Protein AF-X1K9H0-F1 (afdb_monomer_lite)

Structure (mmCIF, N/CA/C/O backbone):
data_AF-X1K9H0-F1
#
_entry.id   AF-X1K9H0-F1
#
loop_
_atom_site.group_PDB
_atom_site.id
_atom_site.type_symbol
_atom_site.label_atom_id
_atom_site.label_alt_id
_atom_site.label_comp_id
_atom_site.label_asym_id
_atom_site.label_entity_id
_atom_site.label_seq_id
_atom_site.pdbx_PDB_ins_code
_atom_site.Cartn_x
_atom_site.Cartn_y
_atom_site.Cartn_z
_atom_site.occupancy
_atom_site.B_iso_or_equiv
_atom_site.auth_seq_id
_atom_site.auth_comp_id
_atom_site.auth_asym_id
_atom_site.auth_atom_id
_atom_site.pdbx_PDB_model_num
ATOM 1 N N . MET A 1 1 ? 3.877 15.998 -14.684 1.00 54.28 1 MET A N 1
ATOM 2 C CA . MET A 1 1 ? 2.974 15.698 -13.525 1.00 54.28 1 MET A CA 1
ATOM 3 C C . MET A 1 1 ? 1.546 15.238 -13.899 1.00 54.28 1 MET A C 1
ATOM 5 O O . MET A 1 1 ? 0.873 15.890 -14.692 1.00 54.28 1 MET A O 1
ATOM 9 N N . THR A 1 2 ? 1.045 14.138 -13.309 1.00 57.94 2 THR A N 1
ATOM 10 C CA . THR A 1 2 ? -0.321 13.594 -13.529 1.00 57.94 2 THR A CA 1
ATOM 11 C C . THR A 1 2 ? -1.405 14.345 -12.738 1.00 57.94 2 THR A C 1
ATOM 13 O O . THR A 1 2 ? -1.164 14.803 -11.626 1.00 57.94 2 THR A O 1
ATOM 16 N N . ALA A 1 3 ? -2.632 14.432 -13.271 1.00 77.56 3 ALA A N 1
ATOM 17 C CA . ALA A 1 3 ? -3.780 15.023 -12.561 1.00 77.56 3 ALA A CA 1
ATOM 18 C C . ALA A 1 3 ? -4.368 14.109 -11.458 1.00 77.56 3 ALA A C 1
ATOM 20 O O . ALA A 1 3 ? -5.136 14.570 -10.614 1.00 77.56 3 ALA A O 1
ATOM 21 N N . SER A 1 4 ? -4.014 12.819 -11.467 1.00 85.81 4 SER A N 1
ATOM 22 C CA . SER A 1 4 ? -4.450 11.806 -10.496 1.00 85.81 4 SER A CA 1
ATOM 23 C C . SER A 1 4 ? -3.280 11.331 -9.624 1.00 85.81 4 SER A C 1
ATOM 25 O O . SER A 1 4 ? -2.136 11.371 -10.092 1.00 85.81 4 SER A O 1
ATOM 27 N N . PRO A 1 5 ? -3.540 10.871 -8.381 1.00 93.56 5 PRO A N 1
ATOM 28 C CA . PRO A 1 5 ? -2.514 10.297 -7.511 1.00 93.56 5 PRO A CA 1
ATOM 29 C C . PRO A 1 5 ? -1.764 9.138 -8.174 1.00 93.56 5 PRO A C 1
ATOM 31 O O . PRO A 1 5 ? -2.368 8.331 -8.881 1.00 93.56 5 PRO A O 1
ATOM 34 N N . PHE A 1 6 ? -0.467 9.036 -7.894 1.00 95.94 6 PHE A N 1
ATOM 35 C CA . PHE A 1 6 ? 0.406 7.968 -8.375 1.00 95.94 6 PHE A CA 1
ATOM 36 C C . PHE A 1 6 ? 1.218 7.378 -7.214 1.00 95.94 6 PHE A C 1
ATOM 38 O O . PHE A 1 6 ? 1.346 7.999 -6.157 1.00 95.94 6 PHE A O 1
ATOM 45 N N . VAL A 1 7 ? 1.784 6.189 -7.423 1.00 97.69 7 VAL A N 1
ATOM 46 C CA . VAL A 1 7 ? 2.814 5.608 -6.549 1.00 97.69 7 VAL A CA 1
ATOM 47 C C . VAL A 1 7 ? 4.027 5.263 -7.404 1.00 97.69 7 VAL A C 1
ATOM 49 O O . VAL A 1 7 ? 3.878 4.664 -8.465 1.00 97.69 7 VAL A O 1
ATOM 52 N N . LEU A 1 8 ? 5.218 5.641 -6.948 1.00 96.94 8 LEU A N 1
ATOM 53 C CA . LEU A 1 8 ? 6.492 5.211 -7.514 1.00 96.94 8 LEU A CA 1
ATOM 54 C C . LEU A 1 8 ? 7.225 4.409 -6.437 1.00 96.94 8 LEU A C 1
ATOM 56 O O . LEU A 1 8 ? 7.469 4.927 -5.348 1.00 96.94 8 LEU A O 1
ATOM 60 N N . LEU A 1 9 ? 7.533 3.149 -6.728 1.00 96.06 9 LEU A N 1
ATOM 61 C CA . LEU A 1 9 ? 8.394 2.311 -5.895 1.00 96.06 9 LEU A CA 1
ATOM 62 C C . LEU A 1 9 ? 9.745 2.217 -6.586 1.00 96.06 9 LEU A C 1
ATOM 64 O O . LEU A 1 9 ? 9.809 1.708 -7.700 1.00 96.06 9 LEU A O 1
ATOM 68 N N . ASP A 1 10 ? 10.790 2.736 -5.955 1.00 93.81 10 ASP A N 1
ATOM 69 C CA . ASP A 1 10 ? 12.106 2.849 -6.572 1.00 93.81 10 ASP A CA 1
ATOM 70 C C . ASP A 1 10 ? 13.104 1.846 -5.982 1.00 93.81 10 ASP A C 1
ATOM 72 O O . ASP A 1 10 ? 13.304 1.805 -4.767 1.00 93.81 10 ASP A O 1
ATOM 76 N N . ASP A 1 11 ? 13.713 1.046 -6.858 1.00 89.69 11 ASP A N 1
ATOM 77 C CA . ASP A 1 11 ? 14.780 0.086 -6.551 1.00 89.69 11 ASP A CA 1
ATOM 78 C C . ASP A 1 11 ? 15.936 0.205 -7.570 1.00 89.69 11 ASP A C 1
ATOM 80 O O . ASP A 1 11 ? 16.623 -0.765 -7.887 1.00 89.69 11 ASP A O 1
ATOM 84 N N . SER A 1 12 ? 16.162 1.400 -8.133 1.00 84.12 12 SER A N 1
ATOM 85 C CA . SER A 1 12 ? 17.135 1.621 -9.218 1.00 84.12 12 SER A CA 1
ATOM 86 C C . SER A 1 12 ? 18.608 1.683 -8.776 1.00 84.12 12 SER A C 1
ATOM 88 O O . SER A 1 12 ? 19.506 1.864 -9.597 1.00 84.12 12 SER A O 1
ATOM 90 N N . LEU A 1 13 ? 18.901 1.499 -7.483 1.00 82.50 13 LEU A N 1
ATOM 91 C CA . LEU A 1 13 ? 20.265 1.607 -6.942 1.00 82.50 13 LEU A CA 1
ATOM 92 C C . LEU A 1 13 ? 21.185 0.432 -7.320 1.00 82.50 13 LEU A C 1
ATOM 94 O O . LEU A 1 13 ? 22.386 0.484 -7.043 1.00 82.50 13 LEU A O 1
ATOM 98 N N . THR A 1 14 ? 20.649 -0.628 -7.928 1.00 83.94 14 THR A N 1
ATOM 99 C CA . THR A 1 14 ? 21.422 -1.785 -8.400 1.00 83.94 14 THR A CA 1
ATOM 100 C C . THR A 1 14 ? 21.471 -1.832 -9.933 1.00 83.94 14 THR A C 1
ATOM 102 O O . THR A 1 14 ? 20.576 -1.292 -10.577 1.00 83.94 14 THR A O 1
ATOM 105 N N . PRO A 1 15 ? 22.482 -2.476 -10.553 1.00 79.94 15 PRO A N 1
ATOM 106 C CA . PRO A 1 15 ? 22.596 -2.535 -12.016 1.00 79.94 15 PRO A CA 1
ATOM 107 C C . PRO A 1 15 ? 21.383 -3.145 -12.737 1.00 79.94 15 PRO A C 1
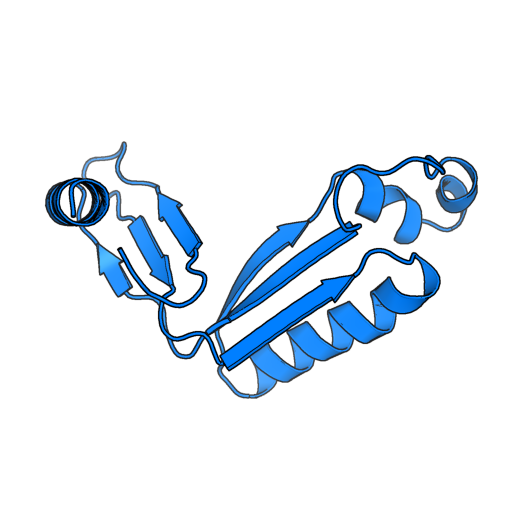ATOM 109 O O . PRO A 1 15 ? 21.088 -2.741 -13.856 1.00 79.94 15 PRO A O 1
ATOM 112 N N . ASP A 1 16 ? 20.684 -4.083 -12.090 1.00 84.12 16 ASP A N 1
ATOM 113 C CA . ASP A 1 16 ? 19.447 -4.710 -12.592 1.00 84.12 16 ASP A CA 1
ATOM 114 C C . ASP A 1 16 ? 18.180 -4.118 -11.930 1.00 84.12 16 ASP A C 1
ATOM 116 O O . ASP A 1 16 ? 17.064 -4.632 -12.078 1.00 84.12 16 ASP A O 1
ATOM 120 N N . GLY A 1 17 ? 18.369 -3.048 -11.157 1.00 88.06 17 GLY A N 1
ATOM 121 C CA . GLY A 1 17 ? 17.340 -2.348 -10.414 1.00 88.06 17 GLY A CA 1
ATOM 122 C C . GLY A 1 17 ? 16.367 -1.634 -11.339 1.00 88.06 17 GLY A C 1
ATOM 123 O O . GLY A 1 17 ? 16.747 -1.061 -12.359 1.00 88.06 17 GLY A O 1
ATOM 124 N N . HIS A 1 18 ? 15.093 -1.666 -10.978 1.00 94.00 18 HIS A N 1
ATOM 125 C CA . HIS A 1 18 ? 14.033 -1.011 -11.728 1.00 94.00 18 HIS A CA 1
ATOM 126 C C . HIS A 1 18 ? 13.015 -0.409 -10.774 1.00 94.00 18 HIS A C 1
ATOM 128 O O . HIS A 1 18 ? 12.778 -0.923 -9.682 1.00 94.00 18 HIS A O 1
ATOM 134 N N . SER A 1 19 ? 12.379 0.670 -11.207 1.00 95.88 19 SER A N 1
ATOM 135 C CA . SER A 1 19 ? 11.288 1.288 -10.466 1.00 95.88 19 SER A CA 1
ATOM 136 C C . SER A 1 19 ? 9.942 0.785 -11.006 1.00 95.88 19 SER A C 1
ATOM 138 O O . SER A 1 19 ? 9.815 0.411 -12.174 1.00 95.88 19 SER A O 1
ATOM 140 N N . LEU A 1 20 ? 8.910 0.776 -10.166 1.00 97.19 20 LEU A N 1
ATOM 141 C CA . LEU A 1 20 ? 7.528 0.484 -10.547 1.00 97.19 20 LEU A CA 1
ATOM 142 C C . LEU A 1 20 ? 6.680 1.745 -10.397 1.00 97.19 20 LEU A C 1
ATOM 144 O O . LEU A 1 20 ? 6.510 2.262 -9.292 1.00 97.19 20 LEU A O 1
ATOM 148 N N . LEU A 1 21 ? 6.117 2.215 -11.507 1.00 97.12 21 LEU A N 1
ATOM 149 C CA . LEU A 1 21 ? 5.255 3.388 -11.569 1.00 97.12 21 LEU A CA 1
ATOM 150 C C . LEU A 1 21 ? 3.782 2.988 -11.731 1.00 97.12 21 LEU A C 1
ATOM 152 O O . LEU A 1 21 ? 3.389 2.377 -12.724 1.00 97.12 21 LEU A O 1
ATOM 156 N N . PHE A 1 22 ? 2.945 3.420 -10.794 1.00 97.94 22 PHE A N 1
ATOM 157 C CA . PHE A 1 22 ? 1.501 3.198 -10.766 1.00 97.94 22 PHE A CA 1
ATOM 158 C C . PHE A 1 22 ? 0.770 4.517 -11.028 1.00 97.94 22 PHE A C 1
ATOM 160 O O . PHE A 1 22 ? 0.802 5.413 -10.189 1.00 97.94 22 PHE A O 1
ATOM 167 N N . THR A 1 23 ? 0.105 4.649 -12.179 1.00 97.00 23 THR A N 1
ATOM 168 C CA . THR A 1 23 ? -0.595 5.895 -12.580 1.00 97.00 23 THR A CA 1
ATOM 169 C C . THR A 1 23 ? -2.050 5.684 -13.002 1.00 97.00 23 THR A C 1
ATOM 171 O O . THR A 1 23 ? -2.848 6.616 -12.936 1.00 97.00 23 THR A O 1
ATOM 174 N N . GLU A 1 24 ? -2.432 4.464 -13.386 1.00 96.19 24 GLU A N 1
ATOM 175 C CA . GLU A 1 24 ? -3.801 4.118 -13.789 1.00 96.19 24 GLU A CA 1
ATOM 176 C C . GLU A 1 24 ? -4.686 3.804 -12.571 1.00 96.19 24 GLU A C 1
ATOM 178 O O . GLU A 1 24 ? -5.034 2.646 -12.330 1.00 96.19 24 GLU A O 1
ATOM 183 N N . LEU A 1 25 ? -4.984 4.827 -11.763 1.00 97.31 25 LEU A N 1
ATOM 184 C CA . LEU A 1 25 ? -5.769 4.709 -10.530 1.00 97.31 25 LEU A CA 1
ATOM 185 C C . LEU A 1 25 ? -7.246 4.386 -10.817 1.00 97.31 25 LEU A C 1
ATOM 187 O O . LEU A 1 25 ? -7.924 5.135 -11.514 1.00 97.31 25 LEU A O 1
ATOM 191 N N . GLU A 1 26 ? -7.757 3.330 -10.189 1.00 97.62 26 GLU A N 1
ATOM 192 C CA . GLU A 1 26 ? -9.171 2.926 -10.231 1.00 97.62 26 GLU A CA 1
ATOM 193 C C . GLU A 1 26 ? -9.918 3.304 -8.950 1.00 97.62 26 GLU A C 1
ATOM 195 O O . GLU A 1 26 ? -11.059 3.762 -8.980 1.00 97.62 26 GLU A O 1
ATOM 200 N N . GLN A 1 27 ? -9.282 3.105 -7.796 1.00 97.56 27 GLN A N 1
ATOM 201 C CA . GLN A 1 27 ? -9.912 3.334 -6.501 1.00 97.56 27 GLN A CA 1
ATOM 202 C C . GLN A 1 27 ? -8.861 3.660 -5.444 1.00 97.56 27 GLN A C 1
ATOM 204 O O . GLN A 1 27 ? -7.781 3.079 -5.431 1.00 97.56 27 GLN A O 1
ATOM 209 N N . ILE A 1 28 ? -9.202 4.548 -4.513 1.00 98.12 28 ILE A N 1
ATOM 210 C CA . ILE A 1 28 ? -8.424 4.781 -3.294 1.00 98.12 28 ILE A CA 1
ATOM 211 C C . ILE A 1 28 ? -9.167 4.155 -2.118 1.00 98.12 28 ILE A C 1
ATOM 213 O O . ILE A 1 28 ? -10.365 4.382 -1.943 1.00 98.12 28 ILE A O 1
ATOM 217 N N . VAL A 1 29 ? -8.442 3.415 -1.284 1.00 98.50 29 VAL A N 1
ATOM 218 C CA . VAL A 1 29 ? -8.897 2.958 0.028 1.00 98.50 29 VAL A CA 1
ATOM 219 C C . VAL A 1 29 ? -8.056 3.663 1.088 1.00 98.50 29 VAL A C 1
ATOM 221 O O . VAL A 1 29 ? -6.874 3.373 1.250 1.00 98.50 29 VAL A O 1
ATOM 224 N N . SER A 1 3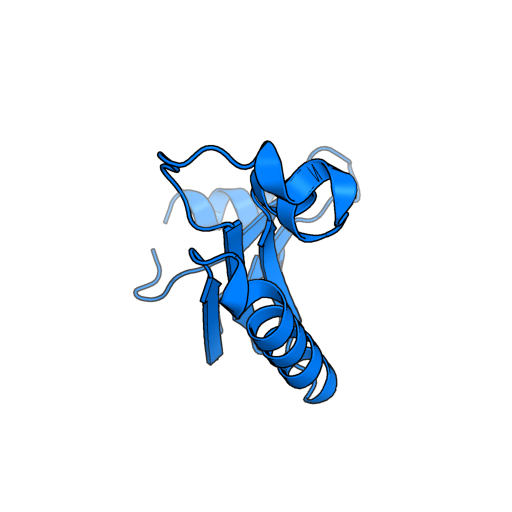0 ? -8.664 4.616 1.794 1.00 98.31 30 SER A N 1
ATOM 225 C CA . SER A 1 30 ? -8.020 5.380 2.867 1.00 98.31 30 SER A CA 1
ATOM 226 C C . SER A 1 30 ? -8.814 5.210 4.153 1.00 98.31 30 SER A C 1
ATOM 228 O O . SER A 1 30 ? -10.010 5.498 4.174 1.00 98.31 30 SER A O 1
ATOM 230 N N . VAL A 1 31 ? -8.160 4.764 5.224 1.00 98.44 31 VAL A N 1
ATOM 231 C CA . VAL A 1 31 ? -8.817 4.441 6.498 1.00 98.44 31 VAL A CA 1
ATOM 232 C C . VAL A 1 31 ? -8.144 5.176 7.645 1.00 98.44 31 VAL A C 1
ATOM 234 O O . VAL A 1 31 ? -6.974 4.942 7.922 1.00 98.44 31 VAL A O 1
ATOM 237 N N . SER A 1 32 ? -8.892 6.028 8.349 1.00 97.00 32 SER A N 1
ATOM 238 C CA . SER A 1 32 ? -8.410 6.760 9.536 1.00 97.00 32 SER A CA 1
ATOM 239 C C . SER A 1 32 ? -8.955 6.204 10.855 1.00 97.00 32 SER A C 1
ATOM 241 O O . SER A 1 32 ? -8.347 6.413 11.912 1.00 97.00 32 SER A O 1
ATOM 243 N N . GLU A 1 33 ? -10.081 5.488 10.795 1.00 95.62 33 GLU A N 1
ATOM 244 C CA . GLU A 1 33 ? -10.774 4.959 11.967 1.00 95.62 33 GLU A CA 1
ATOM 245 C C . GLU A 1 33 ? -10.452 3.479 12.207 1.00 95.62 33 GLU A C 1
ATOM 247 O O . GLU A 1 33 ? -10.603 2.665 11.293 1.00 95.62 33 GLU A O 1
ATOM 252 N N . PRO A 1 34 ? -10.100 3.077 13.444 1.00 95.62 34 PRO A N 1
ATOM 253 C CA . PRO A 1 34 ? -9.788 1.682 13.771 1.00 95.62 34 PRO A CA 1
ATOM 254 C C . PRO A 1 34 ? -10.915 0.706 13.436 1.00 95.62 34 PRO A C 1
ATOM 256 O O . PRO A 1 34 ? -10.661 -0.418 13.019 1.00 95.62 34 PRO A O 1
ATOM 259 N N . ALA A 1 35 ? -12.169 1.138 13.598 1.00 95.75 35 ALA A N 1
ATOM 260 C CA . ALA A 1 35 ? -13.342 0.316 13.311 1.00 95.75 35 ALA A CA 1
ATOM 261 C C . ALA A 1 35 ? -13.523 0.010 11.812 1.00 95.75 35 ALA A C 1
ATOM 263 O O . ALA A 1 35 ? -14.279 -0.890 11.465 1.00 95.75 35 ALA A O 1
ATOM 264 N N . GLN A 1 36 ? -12.847 0.749 10.928 1.00 97.50 36 GLN A N 1
ATOM 265 C CA . GLN A 1 36 ? -12.936 0.593 9.475 1.00 97.50 36 GLN A CA 1
ATOM 266 C C . GLN A 1 36 ? -11.762 -0.202 8.886 1.00 97.50 36 GLN A C 1
ATOM 268 O O . GLN A 1 36 ? -11.752 -0.458 7.684 1.00 97.50 36 GLN A O 1
ATOM 273 N N . VAL A 1 37 ? -10.774 -0.590 9.703 1.00 97.38 37 VAL A N 1
ATOM 274 C CA . VAL A 1 37 ? -9.547 -1.256 9.233 1.00 97.38 37 VAL A CA 1
ATOM 275 C C . VAL A 1 37 ? -9.856 -2.554 8.499 1.00 97.38 37 VAL A C 1
ATOM 277 O O . VAL A 1 37 ? -9.391 -2.735 7.378 1.00 97.38 37 VAL A O 1
ATOM 280 N N . GLU A 1 38 ? -10.665 -3.425 9.100 1.00 97.12 38 GLU A N 1
ATOM 281 C CA . GLU A 1 38 ? -11.009 -4.730 8.526 1.00 97.12 38 GLU A CA 1
ATOM 282 C C . GLU A 1 38 ? -11.735 -4.576 7.183 1.00 97.12 38 GLU A C 1
ATOM 284 O O . GLU A 1 38 ? -11.242 -5.050 6.163 1.00 97.12 38 GLU A O 1
ATOM 289 N N . ALA A 1 39 ? -12.814 -3.788 7.145 1.00 98.31 39 ALA A N 1
ATOM 290 C CA . ALA A 1 39 ? -13.572 -3.523 5.919 1.00 98.31 39 ALA A CA 1
ATOM 291 C C . ALA A 1 39 ? -12.725 -2.864 4.810 1.00 98.31 39 ALA A C 1
ATOM 293 O O . ALA A 1 39 ? -12.898 -3.134 3.616 1.00 98.31 39 ALA A O 1
ATOM 294 N N . GLY A 1 40 ? -11.789 -1.986 5.176 1.00 98.50 40 GLY A N 1
ATOM 295 C CA . GLY A 1 40 ? -10.881 -1.379 4.209 1.00 98.50 40 GLY A CA 1
ATOM 296 C C . GLY A 1 40 ? -9.868 -2.385 3.649 1.00 98.50 40 GLY A C 1
ATOM 297 O O . GLY A 1 40 ? -9.641 -2.401 2.440 1.00 98.50 40 GLY A O 1
ATOM 298 N N . LEU A 1 41 ? -9.306 -3.267 4.481 1.00 98.44 41 LEU A N 1
ATOM 299 C CA . LEU A 1 41 ? -8.422 -4.343 4.018 1.00 98.44 41 LEU A CA 1
ATOM 300 C C . LEU A 1 41 ? -9.171 -5.331 3.116 1.00 98.44 41 LEU A C 1
ATOM 302 O O . LEU A 1 41 ? -8.656 -5.685 2.058 1.00 98.44 41 LEU A O 1
ATOM 306 N N . GLU A 1 42 ? -10.409 -5.694 3.457 1.00 98.56 42 GLU A N 1
ATOM 307 C CA . GLU A 1 42 ? -11.280 -6.502 2.594 1.00 98.56 42 GLU A CA 1
ATOM 308 C C . GLU A 1 42 ? -11.506 -5.839 1.231 1.00 98.56 42 GLU A C 1
ATOM 310 O O . GLU A 1 42 ? -11.453 -6.504 0.197 1.00 98.56 42 GLU A O 1
ATOM 315 N N . THR A 1 43 ? -11.694 -4.516 1.203 1.00 98.69 43 THR A N 1
ATOM 316 C CA . THR A 1 43 ? -11.840 -3.755 -0.047 1.00 98.69 43 THR A CA 1
ATOM 317 C C . THR A 1 43 ? -10.574 -3.839 -0.905 1.00 98.69 43 THR A C 1
ATOM 319 O O . THR A 1 43 ? -10.667 -4.044 -2.119 1.00 98.69 43 THR A O 1
ATOM 322 N N . VAL A 1 44 ? -9.390 -3.731 -0.291 1.00 98.69 44 VAL A N 1
ATOM 323 C CA . VAL A 1 44 ? -8.101 -3.904 -0.981 1.00 98.69 44 VAL A CA 1
ATOM 324 C C . VAL A 1 44 ? -7.966 -5.331 -1.517 1.00 98.69 44 VAL A C 1
ATOM 326 O O . VAL A 1 44 ? -7.689 -5.511 -2.703 1.00 98.69 44 VAL A O 1
ATOM 329 N N . SER A 1 45 ? -8.231 -6.347 -0.691 1.00 98.62 45 SER A N 1
ATOM 330 C CA . SER A 1 45 ? -8.195 -7.757 -1.093 1.00 98.62 45 SER A CA 1
ATOM 331 C C . SER A 1 45 ? -9.161 -8.057 -2.240 1.00 98.62 45 SER A C 1
ATOM 333 O O . SER A 1 45 ? -8.791 -8.745 -3.190 1.00 98.62 45 SER A O 1
ATOM 335 N N . ALA A 1 46 ? -10.371 -7.497 -2.210 1.00 98.69 46 ALA A N 1
ATOM 336 C CA . ALA A 1 46 ? -11.340 -7.628 -3.291 1.00 98.69 46 ALA A CA 1
ATOM 337 C C . ALA A 1 46 ? -10.864 -6.943 -4.581 1.00 98.69 46 ALA A C 1
ATOM 339 O O . ALA A 1 46 ? -11.133 -7.444 -5.669 1.00 98.69 46 ALA A O 1
ATOM 340 N N . GLY A 1 47 ? -10.158 -5.813 -4.484 1.00 98.62 47 GLY A N 1
ATOM 341 C CA . GLY A 1 47 ? -9.502 -5.168 -5.624 1.00 98.62 47 GLY A CA 1
ATOM 342 C C . GLY A 1 47 ? -8.456 -6.068 -6.275 1.00 98.62 47 GLY A C 1
ATOM 343 O O . GLY A 1 47 ? -8.505 -6.292 -7.484 1.00 98.62 47 GLY A O 1
ATOM 344 N N . ILE A 1 48 ? -7.575 -6.648 -5.461 1.00 98.56 48 ILE A N 1
ATOM 345 C CA . ILE A 1 48 ? -6.543 -7.590 -5.916 1.00 98.56 48 ILE A CA 1
ATOM 346 C C . ILE A 1 48 ? -7.179 -8.824 -6.566 1.00 98.56 48 ILE A C 1
ATOM 348 O O . ILE A 1 48 ? -6.763 -9.239 -7.644 1.00 98.56 48 ILE A O 1
ATOM 352 N N . ALA A 1 49 ? -8.244 -9.374 -5.976 1.00 98.56 49 ALA A N 1
ATOM 353 C CA . ALA A 1 49 ? -8.969 -10.515 -6.539 1.00 98.56 49 ALA A CA 1
ATOM 354 C C . ALA A 1 49 ? -9.605 -10.222 -7.915 1.00 98.56 49 ALA A C 1
ATOM 356 O O . ALA A 1 49 ? -9.847 -11.150 -8.685 1.00 98.56 49 ALA A O 1
ATOM 357 N N . ARG A 1 50 ? -9.850 -8.946 -8.251 1.00 97.94 50 ARG A N 1
ATOM 358 C CA . ARG A 1 50 ? -10.300 -8.505 -9.586 1.00 97.94 50 ARG A CA 1
ATOM 359 C C . ARG A 1 50 ? -9.153 -8.273 -10.579 1.00 97.94 50 ARG A C 1
ATOM 361 O O . ARG A 1 50 ? -9.422 -7.873 -11.707 1.00 97.94 50 ARG A O 1
ATOM 368 N N . GLY A 1 51 ? -7.903 -8.508 -10.183 1.00 98.25 51 GLY A N 1
ATOM 369 C CA . GLY A 1 51 ? -6.718 -8.297 -11.016 1.00 98.25 51 GLY A CA 1
ATOM 370 C C . GLY A 1 51 ? -6.131 -6.885 -10.949 1.00 98.25 51 GLY A C 1
ATOM 371 O O . GLY A 1 51 ? -5.294 -6.553 -11.781 1.00 98.25 51 GLY A O 1
ATOM 372 N N . LEU A 1 52 ? -6.555 -6.053 -9.990 1.00 98.62 52 LEU A N 1
ATOM 373 C CA . LEU A 1 52 ? -5.925 -4.752 -9.747 1.00 98.62 52 LEU A CA 1
ATOM 374 C C . LEU A 1 52 ? -4.654 -4.909 -8.907 1.00 98.62 52 LEU A C 1
ATOM 376 O O . LEU A 1 52 ? -4.517 -5.834 -8.108 1.00 98.62 52 LEU A O 1
ATOM 380 N N . TYR A 1 53 ? -3.752 -3.946 -9.035 1.00 98.56 53 TYR A N 1
ATOM 381 C CA . TYR A 1 53 ? -2.530 -3.858 -8.249 1.00 98.56 53 TYR A CA 1
ATOM 382 C C . TYR A 1 53 ? -2.715 -2.866 -7.105 1.00 98.56 53 TYR A C 1
ATOM 384 O O . TYR A 1 53 ? -3.160 -1.742 -7.322 1.00 98.56 53 TYR A O 1
ATOM 392 N N . ALA A 1 54 ? -2.361 -3.270 -5.889 1.00 98.44 54 ALA A N 1
ATOM 393 C CA . ALA A 1 54 ? -2.431 -2.421 -4.706 1.00 98.44 54 ALA A CA 1
ATOM 394 C C . ALA A 1 54 ? -1.064 -1.788 -4.417 1.00 98.44 54 ALA A C 1
ATOM 396 O O . ALA A 1 54 ? 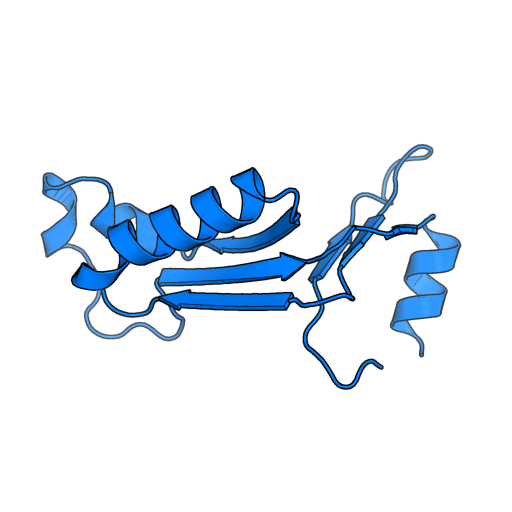-0.079 -2.506 -4.254 1.00 98.44 54 ALA A O 1
ATOM 397 N N . ALA A 1 55 ? -1.008 -0.460 -4.316 1.00 98.50 55 ALA A N 1
ATOM 398 C CA . ALA A 1 55 ? 0.204 0.270 -3.952 1.00 98.50 55 ALA A CA 1
ATOM 399 C C . ALA A 1 55 ? -0.132 1.470 -3.053 1.00 98.50 55 ALA A C 1
ATOM 401 O O . ALA A 1 55 ? -1.131 2.159 -3.261 1.00 98.50 55 ALA A O 1
ATOM 402 N N . GLY A 1 56 ? 0.688 1.723 -2.036 1.00 97.81 56 GLY A N 1
ATOM 403 C CA . GLY A 1 56 ? 0.457 2.781 -1.055 1.00 97.81 56 GLY A CA 1
ATOM 404 C C . GLY A 1 56 ? 1.240 2.531 0.229 1.00 97.81 56 GLY A C 1
ATOM 405 O O . GLY A 1 56 ? 2.339 1.985 0.179 1.00 97.81 56 GLY A O 1
ATOM 406 N N .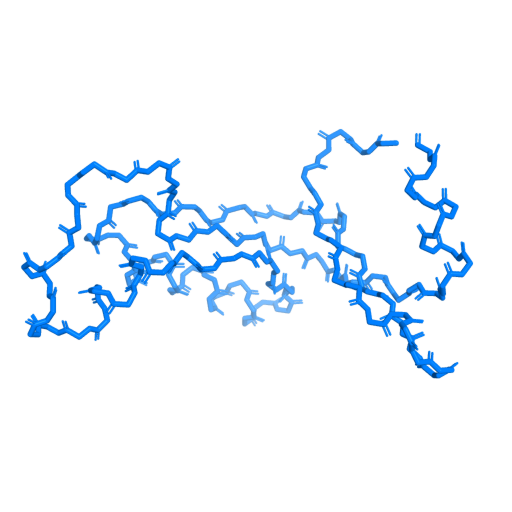 TYR A 1 57 ? 0.683 2.918 1.376 1.00 98.12 57 TYR A N 1
ATOM 407 C CA . TYR A 1 57 ? 1.344 2.772 2.669 1.00 98.12 57 TYR A CA 1
ATOM 408 C C . TYR A 1 57 ? 0.402 2.320 3.788 1.00 98.12 57 TYR A C 1
ATOM 410 O O . TYR A 1 57 ? -0.796 2.617 3.807 1.00 98.12 57 TYR A O 1
ATOM 418 N N . PHE A 1 58 ? 1.009 1.666 4.776 1.00 98.19 58 PHE A N 1
ATOM 419 C CA . PHE A 1 58 ? 0.450 1.425 6.100 1.00 98.19 58 PHE A CA 1
ATOM 420 C C . PHE A 1 58 ? 1.166 2.333 7.101 1.00 98.19 58 PHE A C 1
ATOM 422 O O . PHE A 1 58 ? 2.395 2.419 7.088 1.00 98.19 58 PHE A O 1
ATOM 429 N N . SER A 1 59 ? 0.417 3.034 7.951 1.00 97.50 59 SER A N 1
ATOM 430 C CA . SER A 1 59 ? 1.016 3.807 9.036 1.00 97.50 59 SER A CA 1
ATOM 431 C C . SER A 1 59 ? 1.508 2.866 10.134 1.00 97.50 59 SER A C 1
ATOM 433 O O . SER A 1 59 ? 1.020 1.743 10.284 1.00 97.50 59 SER A O 1
ATOM 435 N N . TYR A 1 60 ? 2.458 3.335 10.941 1.00 95.56 60 TYR A N 1
ATOM 436 C CA . TYR A 1 60 ? 2.927 2.575 12.098 1.00 95.56 60 TYR A CA 1
ATOM 437 C C . TYR A 1 60 ? 1.770 2.255 13.062 1.00 95.56 60 TYR A C 1
ATOM 439 O O . TYR A 1 60 ? 1.682 1.163 13.624 1.00 95.56 60 TYR A O 1
ATOM 447 N N . GLU A 1 61 ? 0.830 3.192 13.207 1.00 96.38 61 GLU A N 1
ATOM 448 C CA . GLU A 1 61 ? -0.317 3.076 14.101 1.00 96.38 61 GLU A CA 1
ATOM 449 C C . GLU A 1 61 ? -1.317 1.988 13.694 1.00 96.38 61 GLU A C 1
ATOM 451 O O . GLU A 1 61 ? -2.075 1.521 14.549 1.00 96.38 61 GLU A O 1
ATOM 456 N N . LEU A 1 62 ? -1.305 1.529 12.436 1.00 97.12 62 LEU A N 1
ATOM 457 C CA . LEU A 1 62 ? -2.112 0.382 12.020 1.00 97.12 62 LEU A CA 1
ATOM 458 C C . LEU A 1 62 ? -1.821 -0.850 12.884 1.00 97.12 62 LEU A C 1
ATOM 460 O O . LEU A 1 62 ? -2.747 -1.585 13.221 1.00 97.12 62 LEU A O 1
ATOM 464 N N . GLY A 1 63 ? -0.569 -1.043 13.313 1.00 95.81 63 GLY A N 1
ATOM 465 C CA . GLY A 1 63 ? 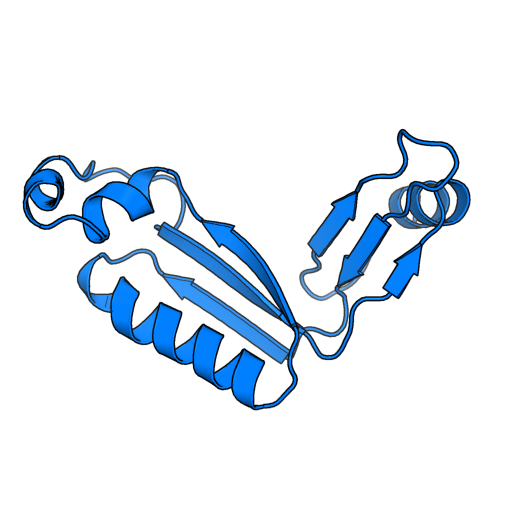-0.172 -2.175 14.151 1.00 95.81 63 GLY A CA 1
ATOM 466 C C . GLY A 1 63 ? -0.969 -2.285 15.457 1.00 95.81 63 GLY A C 1
ATOM 467 O O . GLY A 1 63 ? -1.309 -3.393 15.869 1.00 95.81 63 GLY A O 1
ATOM 468 N N . TYR A 1 64 ? -1.368 -1.158 16.064 1.00 96.75 64 TYR A N 1
ATOM 469 C CA . TYR A 1 64 ? -2.204 -1.157 17.275 1.00 96.75 64 TYR A CA 1
ATOM 470 C C . TYR A 1 64 ? -3.624 -1.686 17.025 1.00 96.75 64 TYR A C 1
ATOM 472 O O . TYR A 1 64 ? -4.296 -2.108 17.963 1.00 96.75 64 TYR A O 1
ATOM 480 N N . CYS A 1 65 ? -4.096 -1.669 15.776 1.00 95.69 65 CYS A N 1
ATOM 481 C CA . CYS A 1 65 ? -5.417 -2.172 15.402 1.00 95.69 65 CYS A CA 1
ATOM 482 C C . CYS A 1 65 ? -5.418 -3.681 15.106 1.00 95.69 65 CYS A C 1
ATOM 484 O O . CYS A 1 65 ? -6.482 -4.293 15.150 1.00 95.69 65 CYS A O 1
ATOM 486 N N . LEU A 1 66 ? -4.253 -4.272 14.816 1.00 94.12 66 LEU A N 1
ATOM 487 C CA . LEU A 1 66 ? -4.121 -5.677 14.408 1.00 94.12 66 LEU A CA 1
ATOM 488 C C . LEU A 1 66 ? -3.920 -6.643 15.586 1.00 94.12 66 LEU A C 1
ATOM 490 O O . LEU A 1 66 ? -4.149 -7.839 15.443 1.00 94.12 66 LEU A O 1
ATOM 494 N N . GLU A 1 67 ? -3.526 -6.136 16.755 1.00 94.44 67 GLU A N 1
ATOM 495 C CA . GLU A 1 67 ? -3.373 -6.920 17.983 1.00 94.44 67 GLU A CA 1
ATOM 496 C C . GLU A 1 67 ? -4.320 -6.379 19.068 1.00 94.44 67 GLU A C 1
ATOM 498 O O . GLU A 1 67 ? -4.118 -5.261 19.558 1.00 94.44 67 GLU A O 1
ATOM 503 N N . PRO A 1 68 ? -5.335 -7.154 19.502 1.00 91.56 68 PRO A N 1
ATOM 504 C CA . PRO A 1 68 ? -6.310 -6.714 20.498 1.00 91.56 68 PRO A CA 1
ATOM 505 C C . PRO A 1 68 ? -5.699 -6.145 21.784 1.00 91.56 68 PRO A C 1
ATOM 507 O O . PRO A 1 68 ? -6.234 -5.183 22.339 1.00 91.56 68 PRO A O 1
ATOM 510 N N . LYS A 1 69 ? -4.566 -6.689 22.251 1.00 95.62 69 LYS A N 1
ATOM 511 C CA . LYS A 1 69 ? -3.875 -6.210 23.463 1.00 95.62 69 LYS A CA 1
ATOM 512 C C . LYS A 1 69 ? -3.250 -4.824 23.308 1.00 95.62 69 LYS A C 1
ATOM 514 O O . LYS A 1 69 ? -2.998 -4.167 24.313 1.00 95.62 69 LYS A O 1
ATOM 519 N N . LEU A 1 70 ? -2.990 -4.388 22.079 1.00 95.81 70 LEU A N 1
ATOM 520 C CA . LEU A 1 70 ? -2.344 -3.112 21.771 1.00 95.81 70 LEU A CA 1
ATOM 521 C C . LEU A 1 70 ? -3.349 -2.001 21.440 1.00 95.81 70 LEU A C 1
ATOM 523 O O . LEU A 1 70 ? -2.968 -0.835 21.394 1.00 95.81 70 LEU A O 1
ATOM 527 N N . LYS A 1 71 ? -4.637 -2.327 21.278 1.00 92.56 71 LYS A N 1
ATOM 528 C CA . LYS A 1 71 ? -5.680 -1.380 20.852 1.00 92.56 71 LYS A CA 1
ATOM 529 C C . LYS A 1 71 ? -5.795 -0.139 21.740 1.00 92.56 71 LYS A C 1
ATOM 531 O O . LYS A 1 71 ? -6.080 0.947 21.244 1.00 92.56 71 LYS A O 1
ATOM 536 N N . THR A 1 72 ? -5.562 -0.281 23.043 1.00 94.50 72 THR A N 1
ATOM 537 C CA . THR A 1 72 ? -5.617 0.832 24.007 1.00 94.50 72 THR A CA 1
ATOM 538 C C . THR A 1 72 ? -4.416 1.773 23.922 1.00 94.50 72 THR A C 1
ATOM 540 O O . THR A 1 72 ? -4.472 2.866 24.476 1.00 94.50 72 THR A O 1
ATOM 543 N N . LEU A 1 73 ? -3.344 1.365 23.236 1.00 96.25 73 LEU A N 1
ATOM 544 C CA . LEU A 1 73 ? -2.134 2.161 23.030 1.00 96.25 73 LEU A CA 1
ATOM 545 C C . LEU A 1 73 ? -2.198 3.013 21.757 1.00 96.25 73 LEU A C 1
ATOM 547 O O . LEU A 1 73 ? -1.268 3.769 21.488 1.00 96.25 73 LEU A O 1
ATOM 551 N N . LEU A 1 74 ? -3.277 2.899 20.975 1.00 96.00 74 LEU A N 1
ATOM 552 C CA . LEU A 1 74 ? -3.458 3.697 19.773 1.00 96.00 74 LEU A CA 1
ATOM 553 C C . LEU A 1 74 ? -3.522 5.197 20.136 1.00 96.00 74 LEU A C 1
ATOM 555 O O . LEU A 1 74 ? -4.432 5.599 20.868 1.00 96.00 74 LEU A O 1
ATOM 559 N N . PRO A 1 75 ? -2.626 6.045 19.595 1.00 94.38 75 PRO A N 1
ATOM 560 C CA . PRO A 1 75 ? -2.666 7.482 19.846 1.00 94.38 75 PRO A CA 1
ATOM 561 C C . PRO A 1 75 ? -3.973 8.093 19.339 1.00 94.38 75 PRO A C 1
ATOM 563 O O . PRO A 1 75 ? -4.384 7.806 18.215 1.00 94.38 75 PRO A O 1
ATOM 566 N N . SER A 1 76 ? -4.619 8.950 20.132 1.00 88.12 76 SER A N 1
ATOM 567 C CA . SER A 1 76 ? -5.851 9.645 19.731 1.00 88.12 76 SER A CA 1
ATOM 568 C C . SER A 1 76 ? -5.603 10.677 18.629 1.00 88.12 76 SER A C 1
ATOM 570 O O . SER A 1 76 ? -6.387 10.773 17.689 1.00 88.12 76 SER A O 1
ATOM 572 N N . GLU A 1 77 ? -4.494 11.412 18.715 1.00 90.69 77 GLU A N 1
ATOM 573 C CA . GLU A 1 77 ? -4.088 12.401 17.717 1.00 90.69 77 GLU A CA 1
ATOM 574 C C . GLU A 1 77 ? -3.172 11.758 16.670 1.00 90.69 77 GLU A C 1
ATOM 576 O O . GLU A 1 77 ? -1.973 11.578 16.885 1.00 90.69 77 GLU A O 1
ATOM 581 N N . ARG A 1 78 ? -3.745 11.400 15.516 1.00 93.62 78 ARG A N 1
ATOM 582 C CA . ARG A 1 78 ? -3.007 10.868 14.360 1.00 93.62 78 ARG A CA 1
ATOM 583 C C . ARG A 1 78 ? -2.998 11.897 13.234 1.00 93.62 78 ARG A C 1
ATOM 585 O O . ARG A 1 78 ? -4.016 12.515 12.943 1.00 93.62 78 ARG A O 1
ATOM 592 N N . ARG A 1 79 ? -1.835 12.075 12.598 1.00 91.56 79 ARG A N 1
ATOM 593 C CA . ARG A 1 79 ? -1.624 13.047 11.501 1.00 91.56 79 ARG A CA 1
ATOM 594 C C . ARG A 1 79 ? -1.818 12.455 10.103 1.00 91.56 79 ARG A C 1
ATOM 596 O O . ARG A 1 79 ? -1.783 13.190 9.124 1.00 91.56 79 ARG A O 1
ATOM 603 N N . ALA A 1 80 ? -1.997 11.142 10.019 1.00 94.25 80 ALA A N 1
ATOM 604 C CA . ALA A 1 80 ? -2.189 10.391 8.790 1.00 94.25 80 ALA A CA 1
ATOM 605 C C . ALA A 1 80 ? -3.277 9.326 9.010 1.00 94.25 80 ALA A C 1
ATOM 607 O O . ALA A 1 80 ? -3.524 8.943 10.162 1.00 94.25 80 ALA A O 1
ATOM 608 N N . PRO A 1 81 ? -3.931 8.844 7.939 1.00 97.56 81 PRO A N 1
ATOM 609 C CA . PRO A 1 81 ? -4.757 7.647 8.026 1.00 97.56 81 PRO A CA 1
ATOM 610 C C . PRO A 1 81 ? -3.916 6.448 8.494 1.00 97.56 81 PRO A C 1
ATOM 612 O O . PRO A 1 81 ? -2.705 6.407 8.280 1.00 97.56 81 PRO A O 1
ATOM 615 N N . LEU A 1 82 ? -4.570 5.451 9.094 1.00 97.94 82 LEU A N 1
ATOM 616 C CA . LEU A 1 82 ? -3.964 4.158 9.434 1.00 97.94 82 LEU A CA 1
ATOM 617 C C . LEU A 1 82 ? -3.415 3.473 8.184 1.00 97.94 82 LEU A C 1
ATOM 619 O O . LEU A 1 82 ? -2.392 2.796 8.247 1.00 97.94 82 LEU A O 1
ATOM 623 N N . PHE A 1 83 ? -4.073 3.674 7.041 1.00 98.62 83 PHE A N 1
ATOM 624 C CA . PHE A 1 83 ? -3.512 3.323 5.747 1.00 98.62 83 PHE A CA 1
ATOM 625 C C . PHE A 1 83 ? -4.138 4.076 4.589 1.00 98.62 83 PHE A C 1
ATOM 627 O O . PHE A 1 83 ? -5.280 4.536 4.662 1.00 98.62 83 PHE A O 1
ATOM 634 N N . TRP A 1 84 ? -3.382 4.134 3.500 1.00 98.44 84 TRP A N 1
ATOM 635 C CA . TRP A 1 84 ? -3.814 4.637 2.209 1.00 98.44 84 TRP A CA 1
ATOM 636 C C . TRP A 1 84 ? -3.280 3.697 1.137 1.00 98.44 84 TRP A C 1
ATOM 638 O O . TRP A 1 84 ? -2.072 3.504 1.031 1.00 98.44 84 TRP A O 1
ATOM 648 N N . ILE A 1 85 ? -4.171 3.105 0.351 1.00 98.69 85 ILE A N 1
ATOM 649 C CA . ILE A 1 85 ? -3.823 2.183 -0.728 1.00 98.69 85 ILE A CA 1
ATOM 650 C C . ILE A 1 85 ? -4.586 2.604 -1.980 1.00 98.69 85 ILE A C 1
ATOM 652 O O . ILE A 1 85 ? -5.816 2.671 -1.975 1.00 98.69 85 ILE A O 1
ATOM 656 N N . GLY A 1 86 ? -3.861 2.873 -3.059 1.00 98.50 86 GLY A N 1
ATOM 657 C CA . GLY A 1 86 ? -4.428 2.961 -4.397 1.00 98.50 86 GLY A CA 1
ATOM 658 C C . GLY A 1 86 ? -4.536 1.571 -5.021 1.00 98.50 86 GLY A C 1
ATOM 659 O O . GLY A 1 86 ? -3.629 0.748 -4.893 1.00 98.50 86 GLY A O 1
ATOM 660 N N . LEU A 1 87 ? -5.651 1.314 -5.696 1.00 98.62 87 LEU A N 1
ATOM 661 C CA . LEU A 1 87 ? -5.854 0.176 -6.583 1.00 98.62 87 LEU A CA 1
ATOM 662 C C . LEU A 1 87 ? -5.684 0.664 -8.021 1.00 98.62 87 LEU A C 1
ATOM 664 O O . LEU A 1 87 ? -6.389 1.577 -8.451 1.00 98.62 87 LEU A O 1
ATOM 668 N N . PHE A 1 88 ? -4.754 0.059 -8.748 1.00 98.50 88 PHE A N 1
ATOM 669 C CA . PHE A 1 88 ? -4.328 0.471 -10.080 1.00 98.50 88 PHE A CA 1
ATOM 670 C C . PHE A 1 88 ? -4.520 -0.657 -11.091 1.00 98.50 88 PHE A C 1
ATOM 672 O O . PHE A 1 88 ? -4.478 -1.832 -10.726 1.00 98.50 88 PHE A O 1
ATOM 679 N N . LYS A 1 89 ? -4.678 -0.321 -12.374 1.00 97.94 89 LYS A N 1
ATOM 680 C CA . LYS A 1 89 ? -4.779 -1.336 -13.436 1.00 97.94 89 LYS A CA 1
ATOM 681 C C . LYS A 1 89 ? -3.496 -2.136 -13.623 1.00 97.94 89 LYS A C 1
ATOM 683 O O . LYS A 1 89 ? -3.555 -3.355 -13.717 1.00 97.94 89 LYS A O 1
ATOM 688 N N . SER A 1 90 ? -2.353 -1.459 -13.707 1.00 97.19 90 SER A N 1
ATOM 689 C CA . SER A 1 90 ? -1.050 -2.094 -13.899 1.00 97.19 90 SER A CA 1
ATOM 690 C C . SER A 1 90 ? 0.101 -1.164 -13.490 1.00 97.19 90 SER A C 1
ATOM 692 O O . SER A 1 90 ? -0.039 0.060 -13.588 1.00 97.19 90 SER A O 1
ATOM 694 N N . PRO A 1 91 ? 1.233 -1.708 -13.011 1.00 97.25 91 PRO A N 1
ATOM 695 C CA . PRO A 1 91 ? 2.477 -0.961 -1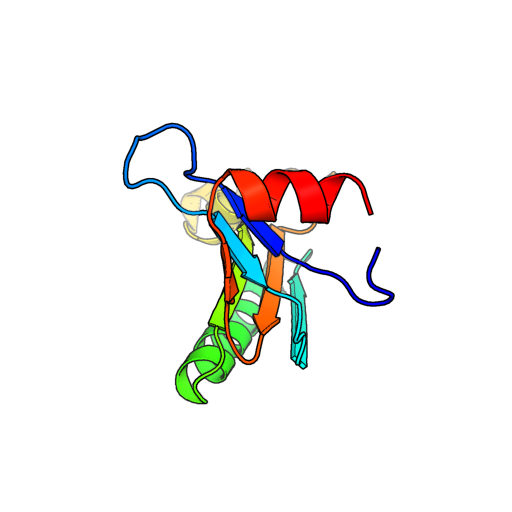2.906 1.00 97.25 91 PRO A CA 1
ATOM 696 C C . PRO A 1 91 ? 3.184 -0.869 -14.261 1.00 97.25 91 PRO A C 1
ATOM 698 O O . PRO A 1 91 ? 3.157 -1.803 -15.062 1.00 97.25 91 PRO A O 1
ATOM 701 N N . ARG A 1 92 ? 3.909 0.227 -14.471 1.00 96.81 92 ARG A N 1
ATOM 702 C CA . ARG A 1 92 ? 4.939 0.356 -15.505 1.00 96.81 92 ARG A CA 1
ATOM 703 C C . ARG A 1 92 ? 6.306 0.148 -14.868 1.00 96.81 92 ARG A C 1
ATOM 705 O O . ARG A 1 92 ? 6.631 0.839 -13.907 1.00 96.81 92 ARG A O 1
ATOM 712 N N . THR A 1 93 ? 7.101 -0.766 -15.406 1.00 96.25 93 THR A N 1
ATOM 713 C CA . THR A 1 93 ? 8.515 -0.890 -15.034 1.00 96.25 93 THR A CA 1
ATOM 714 C C . THR A 1 93 ? 9.308 0.215 -15.717 1.00 96.25 93 THR A C 1
ATOM 716 O O . THR A 1 93 ? 9.154 0.405 -16.922 1.00 96.25 93 THR A O 1
ATOM 719 N N . LEU A 1 94 ? 10.129 0.930 -14.954 1.00 94.75 94 LEU A N 1
ATOM 720 C CA . LEU A 1 94 ? 11.024 1.973 -15.444 1.00 94.75 94 LEU A CA 1
ATOM 721 C C . LEU A 1 94 ? 12.472 1.598 -15.130 1.00 94.75 94 LEU A C 1
ATOM 723 O O . LEU A 1 94 ? 12.778 1.116 -14.037 1.00 94.75 94 LEU A O 1
ATOM 727 N N . SER A 1 95 ? 13.358 1.839 -16.088 1.00 92.50 95 SER A N 1
ATOM 728 C CA . SER A 1 95 ? 14.793 1.929 -15.838 1.00 92.50 95 SER A CA 1
ATOM 729 C C . SER A 1 95 ? 15.127 3.174 -15.016 1.00 92.50 95 SER A C 1
ATOM 731 O O . SER A 1 95 ? 14.339 4.112 -14.914 1.00 92.50 95 SER A O 1
ATOM 733 N N . ASP A 1 96 ? 16.336 3.208 -14.466 1.00 90.81 96 ASP A N 1
ATOM 734 C CA . ASP A 1 96 ? 16.844 4.360 -13.725 1.00 90.81 96 ASP A CA 1
ATOM 735 C C . ASP A 1 96 ? 16.829 5.672 -14.543 1.00 90.81 96 ASP A C 1
ATOM 737 O O . ASP A 1 96 ? 16.493 6.735 -14.022 1.00 90.81 96 ASP A O 1
ATOM 741 N N . GLU A 1 97 ? 17.144 5.606 -15.843 1.00 90.94 97 GLU A N 1
ATOM 742 C CA . GLU A 1 97 ? 17.074 6.765 -16.743 1.00 90.94 97 GLU A CA 1
ATOM 743 C C . GLU A 1 97 ? 15.626 7.248 -16.911 1.00 90.94 97 GLU A C 1
ATOM 745 O O . GLU A 1 97 ? 15.340 8.429 -16.709 1.00 90.94 97 GLU A O 1
ATOM 750 N N . GLU A 1 98 ? 14.698 6.329 -17.195 1.00 93.38 98 GLU A N 1
ATOM 751 C CA . GLU A 1 98 ? 13.275 6.643 -17.367 1.00 93.38 98 GLU A CA 1
ATOM 752 C C . GLU A 1 98 ? 12.642 7.201 -16.085 1.00 93.38 98 GLU A C 1
ATOM 754 O O . GLU A 1 98 ? 11.811 8.109 -16.159 1.00 93.38 98 GLU A O 1
ATOM 759 N N . THR A 1 99 ? 13.040 6.701 -14.912 1.00 92.56 99 THR A N 1
ATOM 760 C CA . THR A 1 99 ? 12.577 7.207 -13.613 1.00 92.56 99 THR A CA 1
ATOM 761 C C . THR A 1 99 ? 12.995 8.657 -13.396 1.00 92.56 99 THR A C 1
ATOM 763 O O . THR A 1 99 ? 12.159 9.475 -13.010 1.00 92.56 99 THR A O 1
ATOM 766 N N . ARG A 1 100 ? 14.256 9.010 -13.679 1.00 89.94 100 ARG A N 1
ATOM 767 C CA . ARG A 1 100 ? 14.729 10.400 -13.554 1.00 89.94 100 ARG A CA 1
ATOM 768 C C . ARG A 1 100 ? 13.999 11.327 -14.515 1.00 89.94 100 ARG A C 1
ATOM 770 O O . ARG A 1 100 ? 13.487 12.352 -14.080 1.00 89.94 100 ARG A O 1
ATOM 777 N N . THR A 1 101 ? 13.883 10.935 -15.787 1.00 92.69 101 THR A N 1
ATOM 778 C CA . THR A 1 101 ? 13.130 11.711 -16.782 1.00 92.69 101 THR A CA 1
ATOM 779 C C . THR A 1 101 ? 11.695 11.954 -16.325 1.00 92.69 101 THR A C 1
ATOM 781 O O . THR A 1 101 ? 11.215 13.077 -16.407 1.00 92.69 101 THR A O 1
ATOM 784 N N . TRP A 1 102 ? 11.024 10.933 -15.788 1.00 91.38 102 TRP A N 1
ATOM 785 C CA . TRP A 1 102 ? 9.645 11.061 -15.322 1.00 91.38 102 TRP A CA 1
ATOM 786 C C . TRP A 1 102 ? 9.486 11.993 -14.109 1.00 91.38 102 TRP A C 1
ATOM 788 O O . TRP A 1 102 ? 8.457 12.652 -13.980 1.00 91.38 102 TRP A O 1
ATOM 798 N N . LEU A 1 103 ? 10.478 12.047 -13.213 1.00 89.38 103 LEU A N 1
ATOM 799 C CA . LEU A 1 103 ? 10.460 12.922 -12.032 1.00 89.38 103 LEU A CA 1
ATOM 800 C C . LEU A 1 103 ? 10.737 14.396 -12.362 1.00 89.38 103 LEU A C 1
ATOM 802 O O . LEU A 1 103 ? 10.286 15.267 -11.617 1.00 89.38 103 LEU A O 1
ATOM 806 N N . ASP A 1 104 ? 11.457 14.668 -13.452 1.00 88.06 104 ASP A N 1
ATOM 807 C CA . ASP A 1 104 ? 11.794 16.023 -13.903 1.00 88.06 104 ASP A CA 1
ATOM 808 C C . ASP A 1 104 ? 10.659 16.696 -14.726 1.00 88.06 104 ASP A C 1
ATOM 810 O O . ASP A 1 104 ? 10.733 17.899 -14.997 1.00 88.06 104 ASP A O 1
ATOM 814 N N . GLU A 1 105 ? 9.601 15.951 -15.096 1.00 71.19 105 GLU A N 1
ATOM 815 C CA . GLU A 1 105 ? 8.419 16.386 -15.887 1.00 71.19 105 GLU A CA 1
ATOM 816 C C . GLU A 1 105 ? 7.162 16.783 -15.070 1.00 71.19 105 GLU A C 1
ATOM 818 O O . GLU A 1 105 ? 6.514 17.807 -15.396 1.00 71.19 105 GLU A O 1
#

Foldseek 3Di:
DDPDDKDKAWQQPDPPTKIWIFDQFDDKQFAADLVCLVVSVVVVVVLVVVVWDKDWDADPLLVLSVDVVSVVVRDPDDPGTRIMITTGNGIDIGHPVRVVVVVVD

Sequence (105 aa):
MTASPFVLLDDSLTPDGHSLLFTELEQIVSVSEPAQVEAGLETVSAGIARGLYAAGYFSYELGYCLEPKLKTLLPSERRAPLFWIGLFKSPRTLSDEETRTWLDE

pLDDT: mean 94.06, std 7.23, range [54.28, 98.69]

Organism: NCBI:txid412755

Secondary structure (DSSP, 8-state):
--SS--EEE--TTSTT--EEEE--EEEEEEE-SGGGHHHHHHHHHHHHHTTPEEEEEE-GGGHHHHSGGGGGGS-S--SS-SEEEEEES-EEEE-HHHHHHHHH-

Radius of gyration: 16.18 Å; chains: 1; bounding box: 36×27×41 Å